Protein AF-A0A8B6FX32-F1 (afdb_monomer)

Secondary structure (DSSP, 8-state):
-------PPP-----HHHHHSS------SS------S---TTSS-SSSSSPPPSEEEEEEEETT-HHHHHHHHHTTT----TTEEEEEEEE--GGGHHHHHHHHHTT--

Organism: Mytilus galloprovincialis (NCBI:txid29158)

Sequence (109 aa):
MPRKTSSVPEFEEYTFEGLLSTFHNVTQINPHEYNYLHSPIKICKANGNSEDPELLILVKSDVTHFSYRMGIRSTWGNFSINSLKLIFLLGYSSTIEDLVRRKMTNTMT

Foldseek 3Di:
DDDDDDPDDDPDDDDPVVVVVPPPDPPPPDDPPDDDLDDPPPLADPDDDADGAPDEAEAEDEPVCPVVVVVCCVPVVVDPDRSYHYDYDYDYDPVCVVVVNVVVVVVPD

Structure (mmCIF, N/CA/C/O backbone):
data_AF-A0A8B6FX32-F1
#
_entry.id   AF-A0A8B6FX32-F1
#
loop_
_atom_site.group_PDB
_atom_site.id
_atom_site.type_symbol
_atom_site.label_atom_id
_atom_site.label_alt_id
_atom_site.label_comp_id
_atom_site.label_asym_id
_atom_site.label_entity_id
_atom_site.label_seq_id
_atom_site.pdbx_PDB_ins_code
_atom_site.Cartn_x
_atom_site.Cartn_y
_atom_site.Cartn_z
_atom_site.occupancy
_atom_site.B_iso_or_equiv
_atom_site.auth_seq_id
_atom_site.auth_comp_id
_atom_site.auth_asym_id
_atom_site.auth_atom_id
_atom_site.pdbx_PDB_model_num
ATOM 1 N N . MET A 1 1 ? 51.186 -24.634 38.847 1.00 40.56 1 MET A N 1
ATOM 2 C CA . MET A 1 1 ? 50.430 -23.953 37.772 1.00 40.56 1 MET A CA 1
ATOM 3 C C . MET A 1 1 ? 49.409 -23.028 38.418 1.00 40.56 1 MET A C 1
ATOM 5 O O . MET A 1 1 ? 48.592 -23.541 39.172 1.00 40.56 1 MET A O 1
ATOM 9 N N . PRO A 1 2 ? 49.458 -21.701 38.216 1.00 36.50 2 PRO A N 1
ATOM 10 C CA . PRO A 1 2 ? 48.452 -20.812 38.779 1.00 36.50 2 PRO A CA 1
ATOM 11 C C . PRO A 1 2 ? 47.195 -20.788 37.897 1.00 36.50 2 PRO A C 1
ATOM 13 O O . PRO A 1 2 ? 47.267 -20.718 36.670 1.00 36.50 2 PRO A O 1
ATOM 16 N N . ARG A 1 3 ? 46.03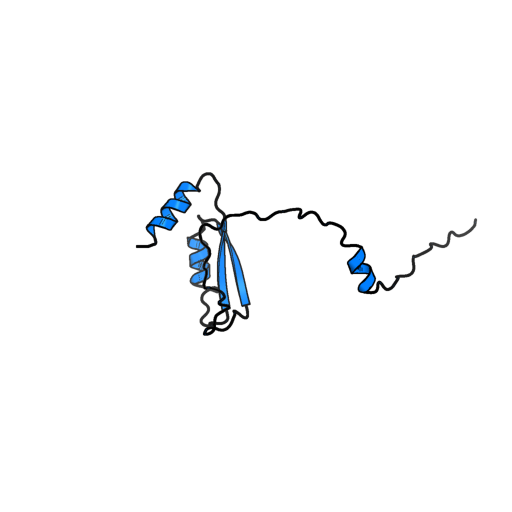7 -20.880 38.554 1.00 41.47 3 ARG A N 1
ATOM 17 C CA . ARG A 1 3 ? 44.692 -20.844 37.971 1.00 41.47 3 ARG A CA 1
ATOM 18 C C . ARG A 1 3 ? 44.388 -19.402 37.547 1.00 41.47 3 ARG A C 1
ATOM 20 O O . ARG A 1 3 ? 44.323 -18.531 38.407 1.00 41.47 3 ARG A O 1
ATOM 27 N N . LYS A 1 4 ? 44.216 -19.135 36.247 1.00 44.72 4 LYS A N 1
ATOM 28 C CA . LYS A 1 4 ? 43.706 -17.837 35.774 1.00 44.72 4 LYS A CA 1
ATOM 29 C C . LYS A 1 4 ? 42.256 -17.689 36.237 1.00 44.72 4 LYS A C 1
ATOM 31 O O . LYS A 1 4 ? 41.395 -18.450 35.801 1.00 44.72 4 LYS A O 1
ATOM 36 N N . THR A 1 5 ? 41.995 -16.738 37.124 1.00 50.34 5 THR A N 1
ATOM 37 C CA . THR A 1 5 ? 40.645 -16.259 37.415 1.00 50.34 5 THR A CA 1
ATOM 38 C C . THR A 1 5 ? 40.187 -15.395 36.242 1.00 50.34 5 THR A C 1
ATOM 40 O O . THR A 1 5 ? 40.865 -14.450 35.846 1.00 50.34 5 THR A O 1
ATOM 43 N N . SER A 1 6 ? 39.070 -15.778 35.626 1.00 48.12 6 SER A N 1
ATOM 44 C CA . SER A 1 6 ? 38.404 -14.993 34.589 1.00 48.12 6 SER A CA 1
ATOM 45 C C . SER A 1 6 ? 37.710 -13.813 35.266 1.00 48.12 6 SER A C 1
ATOM 47 O O . SER A 1 6 ? 36.824 -14.007 36.095 1.00 48.12 6 SER A O 1
ATOM 49 N N . SER A 1 7 ? 38.159 -12.599 34.957 1.00 49.38 7 SER A N 1
ATOM 50 C CA . SER A 1 7 ? 37.486 -11.357 35.322 1.00 49.38 7 SER A CA 1
ATOM 51 C C . SER A 1 7 ? 36.249 -11.201 34.438 1.00 49.38 7 SER A C 1
ATOM 53 O O . SER A 1 7 ? 36.339 -10.693 33.320 1.00 49.38 7 SER A O 1
ATOM 55 N N . VAL A 1 8 ? 35.108 -11.697 34.908 1.00 54.41 8 VAL A N 1
ATOM 56 C CA . VAL A 1 8 ? 33.810 -11.317 34.343 1.00 54.41 8 VAL A CA 1
ATOM 57 C C . VAL A 1 8 ? 33.592 -9.847 34.716 1.00 54.41 8 VAL A C 1
ATOM 59 O O . VAL A 1 8 ? 33.656 -9.548 35.909 1.00 54.41 8 VAL A O 1
ATOM 62 N N . PRO A 1 9 ? 33.396 -8.922 33.759 1.00 46.94 9 PRO A N 1
ATOM 63 C CA . PRO A 1 9 ? 33.034 -7.560 34.103 1.00 46.94 9 PRO A CA 1
ATOM 64 C C . PRO A 1 9 ? 31.638 -7.570 34.719 1.00 46.94 9 PRO A C 1
ATOM 66 O O . PRO A 1 9 ? 30.702 -8.168 34.185 1.00 46.94 9 PRO A O 1
ATOM 69 N N . GLU A 1 10 ? 31.553 -6.934 35.874 1.00 49.31 10 GLU A N 1
ATOM 70 C CA . GLU A 1 10 ? 30.341 -6.569 36.590 1.00 49.31 10 GLU A CA 1
ATOM 71 C C . GLU A 1 10 ? 29.393 -5.811 35.643 1.00 49.31 10 GLU A C 1
ATOM 73 O O . GLU A 1 10 ? 29.830 -4.948 34.882 1.00 49.31 10 GLU A O 1
ATOM 78 N N . PHE A 1 11 ? 28.109 -6.182 35.617 1.00 51.97 11 PHE A N 1
ATOM 79 C CA . PHE A 1 11 ? 27.110 -5.466 34.821 1.00 51.97 11 PHE A CA 1
ATOM 80 C C . PHE A 1 11 ? 26.902 -4.082 35.444 1.00 51.97 11 PHE A C 1
ATOM 82 O O . PHE A 1 11 ? 26.207 -3.957 36.449 1.00 51.97 11 PHE A O 1
ATOM 89 N N . GLU A 1 12 ? 27.517 -3.056 34.858 1.00 52.34 12 GLU A N 1
ATOM 90 C CA . GLU A 1 12 ? 27.259 -1.667 35.226 1.00 52.34 12 GLU A CA 1
ATOM 91 C C . GLU A 1 12 ? 25.838 -1.276 34.800 1.00 52.34 12 GLU A C 1
ATOM 93 O O . GLU A 1 12 ? 25.436 -1.404 33.641 1.00 52.34 12 GLU A O 1
ATOM 98 N N . GLU A 1 13 ? 25.055 -0.821 35.772 1.00 51.25 13 GLU A N 1
ATOM 99 C CA . GLU A 1 13 ? 23.720 -0.273 35.578 1.00 51.25 13 GLU A CA 1
ATOM 100 C C . GLU A 1 13 ? 23.836 1.092 34.878 1.00 51.25 13 GLU A C 1
ATOM 102 O O . GLU A 1 13 ? 24.206 2.098 35.484 1.00 51.25 13 GLU A O 1
ATOM 107 N N . TYR A 1 14 ? 23.564 1.132 33.570 1.00 50.88 14 TYR A N 1
ATOM 108 C CA . TYR A 1 14 ? 23.624 2.371 32.792 1.00 50.88 14 TYR A CA 1
ATOM 109 C C . TYR A 1 14 ? 22.394 3.247 33.066 1.00 50.88 14 TYR A C 1
ATOM 111 O O . TYR A 1 14 ? 21.265 2.901 32.714 1.00 50.88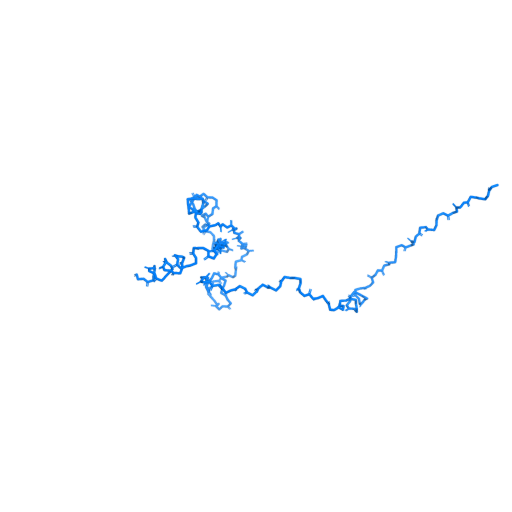 14 TYR A O 1
ATOM 119 N N . THR A 1 15 ? 22.619 4.415 33.669 1.00 54.66 15 THR A N 1
ATOM 120 C CA . THR A 1 15 ? 21.592 5.441 33.876 1.00 54.66 15 THR A CA 1
ATOM 121 C C . THR A 1 15 ? 21.230 6.131 32.555 1.00 54.66 15 THR A C 1
ATOM 123 O O . THR A 1 15 ? 22.078 6.372 31.695 1.00 54.66 15 THR A O 1
ATOM 126 N N . PHE A 1 16 ? 19.947 6.468 32.389 1.00 57.16 16 PHE A N 1
ATOM 127 C CA . PHE A 1 16 ? 19.373 7.029 31.154 1.00 57.16 16 PHE A CA 1
ATOM 128 C C . PHE A 1 16 ? 20.065 8.324 30.670 1.00 57.16 16 PHE A C 1
ATOM 130 O O . PHE A 1 16 ? 20.136 8.585 29.472 1.00 57.16 16 PHE A O 1
ATOM 137 N N . GLU A 1 17 ? 20.651 9.093 31.587 1.00 52.91 17 GLU A N 1
ATOM 138 C CA . GLU A 1 17 ? 21.431 10.306 31.299 1.00 52.91 17 GLU A CA 1
ATOM 139 C C . GLU A 1 17 ? 22.700 10.013 30.463 1.00 52.91 17 GLU A C 1
ATOM 141 O O . GLU A 1 17 ? 23.065 10.797 29.587 1.00 52.91 17 GLU A O 1
ATOM 146 N N . GLY A 1 18 ? 23.349 8.856 30.664 1.00 47.22 18 GLY A N 1
ATOM 147 C CA . GLY A 1 18 ? 24.561 8.457 29.930 1.00 47.22 18 GLY A CA 1
ATOM 148 C C . GLY A 1 18 ? 24.312 8.028 28.477 1.00 47.22 18 GLY A C 1
ATOM 149 O O . GLY A 1 18 ? 25.217 8.079 27.643 1.00 47.22 18 GLY A O 1
ATOM 150 N N . LEU A 1 19 ? 23.073 7.655 28.147 1.00 51.75 19 LEU A N 1
ATOM 151 C CA . LEU A 1 19 ? 22.668 7.297 26.785 1.00 51.75 19 LEU A CA 1
ATOM 152 C C . LEU A 1 19 ? 22.537 8.524 25.878 1.00 51.75 19 LEU A C 1
ATOM 154 O O . LEU A 1 19 ? 22.778 8.417 24.681 1.00 51.75 19 LEU A O 1
ATOM 158 N N . LEU A 1 20 ? 22.206 9.702 26.416 1.00 52.56 20 LEU A N 1
ATOM 159 C CA . LEU A 1 20 ? 21.984 10.900 25.599 1.00 52.56 20 LEU A CA 1
ATOM 160 C C . LEU A 1 20 ? 23.285 11.523 25.066 1.00 52.56 20 LEU A C 1
ATOM 162 O O . LEU A 1 20 ? 23.264 12.122 23.992 1.00 52.56 20 LEU A O 1
ATOM 166 N N . SER A 1 21 ? 24.422 11.351 25.753 1.00 50.97 21 SER A N 1
ATOM 167 C CA . SER A 1 21 ? 25.712 11.915 25.308 1.00 50.97 21 SER A CA 1
ATOM 168 C C . SER A 1 21 ? 26.440 11.059 24.262 1.00 50.97 21 SER A C 1
ATOM 170 O O . SER A 1 21 ? 27.352 11.546 23.593 1.00 50.97 21 SER A O 1
ATOM 172 N N . THR A 1 22 ? 26.024 9.802 24.073 1.00 53.38 22 THR A N 1
ATOM 173 C CA . THR A 1 22 ? 26.611 8.870 23.095 1.00 53.38 22 THR A CA 1
ATOM 174 C C . THR A 1 22 ? 25.857 8.805 21.767 1.00 53.38 22 THR A C 1
ATOM 176 O O . THR A 1 22 ? 26.377 8.229 20.812 1.00 53.38 22 THR A O 1
ATOM 179 N N . PHE A 1 23 ? 24.711 9.483 21.620 1.00 58.44 23 PHE A N 1
ATOM 180 C CA . PHE A 1 23 ? 24.081 9.718 20.312 1.00 58.44 23 PHE A CA 1
ATOM 181 C C . PHE A 1 23 ? 24.794 10.836 19.533 1.00 58.44 23 PHE A C 1
ATOM 183 O O . PHE A 1 23 ? 24.185 11.783 19.037 1.00 58.44 23 PHE A O 1
ATOM 190 N N . HIS A 1 24 ? 26.116 10.733 19.406 1.00 59.84 24 HIS A N 1
ATOM 191 C CA . HIS A 1 24 ? 26.878 11.570 18.494 1.00 59.84 24 HIS A CA 1
ATOM 192 C C . HIS A 1 24 ? 26.653 11.087 17.055 1.00 59.84 24 HIS A C 1
ATOM 194 O O . HIS A 1 24 ? 27.078 10.001 16.676 1.00 59.84 24 HIS A O 1
ATOM 200 N N . ASN A 1 25 ? 25.995 11.935 16.260 1.00 63.62 25 ASN A N 1
ATOM 201 C CA . ASN A 1 25 ? 25.981 11.939 14.794 1.00 63.62 25 ASN A CA 1
ATOM 202 C C . ASN A 1 25 ? 25.744 10.574 14.129 1.00 63.62 25 ASN A C 1
ATOM 204 O O . ASN A 1 25 ? 26.569 10.102 13.345 1.00 63.62 25 ASN A O 1
ATOM 208 N N . VAL A 1 26 ? 24.576 9.974 14.369 1.00 67.19 26 VAL A N 1
ATOM 209 C CA . VAL A 1 26 ? 24.069 8.938 13.462 1.00 67.19 26 VAL A CA 1
ATOM 210 C C . VAL A 1 26 ? 23.770 9.618 12.127 1.00 67.19 26 VAL A C 1
ATOM 212 O O . VAL A 1 26 ? 22.743 10.277 11.967 1.00 67.19 26 VAL A O 1
ATOM 215 N N . THR A 1 27 ? 24.683 9.500 11.162 1.00 70.56 27 THR A N 1
ATOM 216 C CA . THR A 1 27 ? 24.377 9.837 9.773 1.00 70.56 27 THR A CA 1
ATOM 217 C C . THR A 1 27 ? 23.233 8.937 9.333 1.00 70.56 27 THR A C 1
ATOM 219 O O . THR A 1 27 ? 23.302 7.713 9.448 1.00 70.56 27 THR A O 1
ATOM 222 N N . GLN A 1 28 ? 22.136 9.546 8.885 1.00 71.62 28 GLN A N 1
ATOM 223 C CA . GLN A 1 28 ? 20.985 8.808 8.389 1.00 71.62 28 GLN A CA 1
ATOM 224 C C . GLN A 1 28 ? 21.447 7.885 7.255 1.00 71.62 28 GLN A C 1
ATOM 226 O O . GLN A 1 28 ? 21.774 8.351 6.168 1.00 71.62 28 GLN A O 1
ATOM 231 N N . ILE A 1 29 ? 21.487 6.575 7.522 1.00 77.88 29 ILE A N 1
ATOM 232 C CA . ILE A 1 29 ? 22.016 5.579 6.575 1.00 77.88 29 ILE A CA 1
ATOM 233 C C . ILE A 1 29 ? 21.157 5.544 5.303 1.00 77.88 29 ILE A C 1
ATOM 235 O O . ILE A 1 29 ? 21.681 5.359 4.212 1.00 77.88 29 ILE A O 1
ATOM 239 N N . ASN A 1 30 ? 19.847 5.779 5.445 1.00 68.06 30 ASN A N 1
ATOM 240 C CA . ASN A 1 30 ? 18.880 5.768 4.350 1.00 68.06 30 ASN A CA 1
ATOM 241 C C . ASN A 1 30 ? 18.005 7.034 4.387 1.00 68.06 30 ASN A C 1
ATOM 243 O O . ASN A 1 30 ? 16.912 7.009 4.970 1.00 68.06 30 ASN A O 1
ATOM 247 N N . PRO A 1 31 ? 18.473 8.155 3.807 1.00 69.62 31 PRO A N 1
ATOM 248 C CA . PRO A 1 31 ? 17.629 9.313 3.544 1.00 69.62 31 PRO A CA 1
ATOM 249 C C . PRO A 1 31 ? 16.467 8.880 2.645 1.00 69.62 31 PRO A C 1
ATOM 251 O O . PRO A 1 31 ? 16.672 8.334 1.563 1.00 69.62 31 PRO A O 1
ATOM 254 N N . HIS A 1 32 ? 15.234 9.054 3.114 1.00 67.44 32 HIS A N 1
ATOM 255 C CA . HIS A 1 32 ? 14.032 8.604 2.407 1.00 67.44 32 HIS A CA 1
ATOM 256 C C . HIS A 1 32 ? 13.416 9.764 1.606 1.00 67.44 32 HIS A C 1
ATOM 258 O O . HIS A 1 32 ? 12.284 10.181 1.854 1.00 67.44 32 HIS A O 1
ATOM 264 N N . GLU A 1 33 ? 14.170 10.298 0.642 1.00 74.56 33 GLU A N 1
ATOM 265 C CA . GLU A 1 33 ? 13.756 11.420 -0.220 1.00 74.56 33 GLU A CA 1
ATOM 266 C C . GLU A 1 33 ? 12.887 10.961 -1.406 1.00 74.56 33 GLU A C 1
ATOM 268 O O . GLU A 1 33 ? 13.168 11.239 -2.571 1.00 74.56 33 GLU A O 1
ATOM 273 N N . TYR A 1 34 ? 11.813 10.219 -1.128 1.00 76.12 34 TYR A N 1
ATOM 274 C CA . TYR A 1 34 ? 10.875 9.796 -2.169 1.00 76.12 34 TYR A CA 1
ATOM 275 C C . TYR A 1 34 ? 9.719 10.785 -2.305 1.00 76.12 34 TYR A C 1
ATOM 277 O O . TYR A 1 34 ? 9.042 11.120 -1.332 1.00 76.12 34 TYR A O 1
ATOM 285 N N . ASN A 1 35 ? 9.446 11.194 -3.544 1.00 79.69 35 ASN A N 1
ATOM 286 C CA . ASN A 1 35 ? 8.274 11.994 -3.872 1.00 79.69 35 ASN A CA 1
ATOM 287 C C . ASN A 1 35 ? 7.048 11.091 -4.014 1.00 79.69 35 ASN A C 1
ATOM 289 O O . ASN A 1 35 ? 6.985 10.227 -4.891 1.00 79.69 35 ASN A O 1
ATOM 293 N N . TYR A 1 36 ? 6.045 11.311 -3.170 1.00 81.06 36 TYR A N 1
ATOM 294 C CA . TYR A 1 36 ? 4.794 10.570 -3.248 1.00 81.06 36 TYR A CA 1
ATOM 295 C C . TYR A 1 36 ? 3.955 11.063 -4.429 1.00 81.06 36 TYR A C 1
ATOM 297 O O . TYR A 1 36 ? 3.480 12.195 -4.433 1.00 81.06 36 TYR A O 1
ATOM 305 N N . LEU A 1 37 ? 3.721 10.189 -5.412 1.00 80.62 37 LEU A N 1
ATOM 306 C CA . LEU A 1 37 ? 2.793 10.476 -6.515 1.00 80.62 37 LEU A CA 1
ATOM 307 C C . LEU A 1 37 ? 1.336 10.529 -6.049 1.00 80.62 37 LEU A C 1
ATOM 309 O O . LEU A 1 37 ? 0.527 11.278 -6.586 1.00 80.62 37 LEU A O 1
ATOM 313 N N . HIS A 1 38 ? 0.998 9.703 -5.062 1.00 78.00 38 HIS A N 1
ATOM 314 C CA . HIS A 1 38 ? -0.329 9.635 -4.479 1.00 78.00 38 HIS A CA 1
ATOM 315 C C . HIS A 1 38 ? -0.189 9.447 -2.974 1.00 78.00 38 HIS A C 1
ATOM 317 O O . HIS A 1 38 ? 0.275 8.408 -2.509 1.00 78.00 38 HIS A O 1
ATOM 323 N N . SER A 1 39 ? -0.582 10.472 -2.226 1.00 76.38 39 SER A N 1
ATOM 324 C CA . SER A 1 39 ? -0.692 10.413 -0.776 1.00 76.38 39 SER A CA 1
ATOM 325 C C . SER A 1 39 ? -2.145 10.678 -0.410 1.00 76.38 39 SER A C 1
ATOM 327 O O . SER A 1 39 ? -2.704 11.700 -0.821 1.00 76.38 39 SER A O 1
ATOM 329 N N . PRO A 1 40 ? -2.808 9.774 0.317 1.00 68.62 40 PRO A N 1
ATOM 330 C CA . PRO A 1 40 ? -4.175 10.004 0.723 1.00 68.62 40 PRO A CA 1
ATOM 331 C C . PRO A 1 40 ? -4.169 10.949 1.937 1.00 68.62 40 PRO A C 1
ATOM 333 O O . PRO A 1 40 ? -4.117 10.526 3.088 1.00 68.62 40 PRO A O 1
ATOM 336 N N . ILE A 1 41 ? -4.255 12.254 1.654 1.00 62.44 41 ILE A N 1
ATOM 337 C CA . ILE A 1 41 ? -4.126 13.393 2.596 1.00 62.44 41 ILE A CA 1
ATOM 338 C C . ILE A 1 41 ? -5.131 13.344 3.777 1.00 62.44 41 ILE A C 1
ATOM 340 O O . ILE A 1 41 ? -5.058 14.148 4.699 1.00 62.44 41 ILE A O 1
ATOM 344 N N . LYS A 1 42 ? -6.095 12.414 3.778 1.00 68.50 42 LYS A N 1
ATOM 345 C CA . LYS A 1 42 ? -7.233 12.394 4.712 1.00 68.50 42 LYS A CA 1
ATOM 346 C C . LYS A 1 42 ? -7.448 11.063 5.446 1.00 68.50 42 LYS A C 1
ATOM 348 O O . LYS A 1 42 ? -8.522 10.889 6.013 1.00 68.50 42 LYS A O 1
ATOM 353 N N . ILE A 1 43 ? -6.499 10.119 5.416 1.00 69.94 43 ILE A N 1
ATOM 354 C CA . ILE A 1 43 ? -6.685 8.829 6.123 1.00 69.94 43 ILE A CA 1
ATOM 355 C C . ILE A 1 43 ? -6.567 8.994 7.636 1.00 69.94 43 ILE A C 1
ATOM 357 O O . ILE A 1 43 ? -7.374 8.425 8.367 1.00 69.94 43 ILE A O 1
ATOM 361 N N . CYS A 1 44 ? -5.621 9.821 8.074 1.00 69.69 44 CYS A N 1
ATOM 362 C CA . CYS A 1 44 ? -5.491 10.271 9.453 1.00 69.69 44 CYS A CA 1
ATOM 363 C C . CYS A 1 44 ? -5.756 11.780 9.443 1.00 69.69 44 CYS A C 1
ATOM 365 O O . CYS A 1 44 ? -5.078 12.513 8.717 1.00 69.69 44 CYS A O 1
ATOM 367 N N . LYS A 1 45 ? -6.780 12.257 10.154 1.00 65.81 45 LYS A N 1
ATOM 368 C CA . LYS A 1 45 ? -7.086 13.690 10.233 1.00 65.81 45 LYS A CA 1
ATOM 369 C C . LYS A 1 45 ? -6.720 14.209 11.616 1.00 65.81 45 LYS A C 1
ATOM 371 O O . LYS A 1 45 ? -7.427 13.930 12.568 1.00 65.81 45 LYS A O 1
ATOM 376 N N . ALA A 1 46 ? -5.774 15.144 11.652 1.00 51.47 46 ALA A N 1
ATOM 377 C CA . ALA A 1 46 ? -5.545 16.017 12.804 1.00 51.47 46 ALA A CA 1
ATOM 378 C C . ALA A 1 46 ? -6.707 17.010 13.072 1.00 51.47 46 ALA A C 1
ATOM 380 O O . ALA A 1 46 ? -6.758 17.627 14.128 1.00 51.47 46 ALA A O 1
ATOM 381 N N . ASN A 1 47 ? -7.657 17.170 12.133 1.00 48.94 47 ASN A N 1
ATOM 382 C CA . ASN A 1 47 ? -8.727 18.176 12.204 1.00 48.94 47 ASN A CA 1
ATOM 383 C C . ASN A 1 47 ? -10.133 17.536 12.264 1.00 48.94 47 ASN A C 1
ATOM 385 O O . ASN A 1 47 ? -10.897 17.557 11.293 1.00 48.94 47 ASN A O 1
ATOM 389 N N . GLY A 1 48 ? -10.460 16.962 13.424 1.00 48.97 48 GLY A N 1
ATOM 390 C CA . GLY A 1 48 ? -11.617 17.412 14.211 1.00 48.97 48 GLY A CA 1
ATOM 391 C C . GLY A 1 48 ? -12.894 16.568 14.253 1.00 48.97 48 GLY A C 1
ATOM 392 O O . GLY A 1 48 ? -13.586 16.658 15.254 1.00 48.97 48 GLY A O 1
ATOM 393 N N . ASN A 1 49 ? -13.226 15.753 13.243 1.00 56.22 49 ASN A N 1
ATOM 394 C CA . ASN A 1 49 ? -14.548 15.080 13.198 1.00 56.22 49 ASN A CA 1
ATOM 395 C C . ASN A 1 49 ? -14.506 13.569 12.890 1.00 56.22 49 ASN A C 1
ATOM 397 O O . ASN A 1 49 ? -15.536 12.964 12.601 1.00 56.22 49 ASN A O 1
ATOM 401 N N . SER A 1 50 ? -13.328 12.950 12.920 1.00 59.00 50 SER A N 1
ATOM 402 C CA . SER A 1 50 ? -13.162 11.494 12.845 1.00 59.00 50 SER A CA 1
ATOM 403 C C . SER A 1 50 ? -11.981 11.112 13.724 1.00 59.00 50 SER A C 1
ATOM 405 O O . SER A 1 50 ? -10.914 11.694 13.536 1.00 59.00 50 SER A O 1
ATOM 407 N N . GLU A 1 51 ? -12.181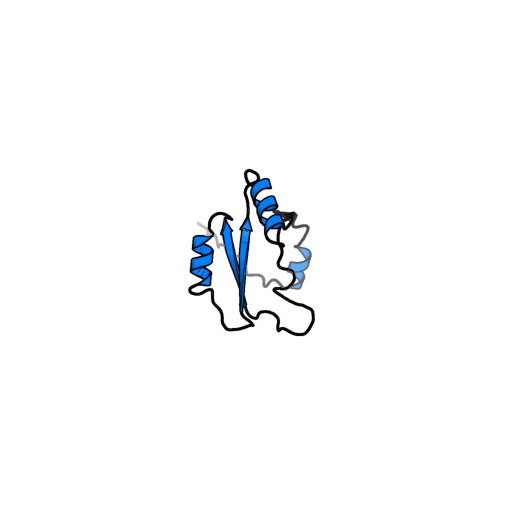 10.186 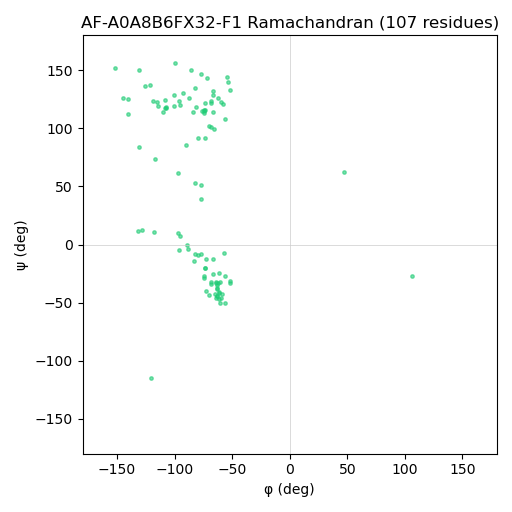14.660 1.00 67.31 51 GLU A N 1
ATOM 408 C CA . GLU A 1 51 ? -11.131 9.696 15.559 1.00 67.31 51 GLU A CA 1
ATOM 409 C C . GLU A 1 51 ? -9.919 9.199 14.759 1.00 67.31 51 GLU A C 1
ATOM 411 O O . GLU A 1 51 ? -10.074 8.594 13.688 1.00 67.31 51 GLU A O 1
ATOM 416 N N . ASP A 1 52 ? -8.716 9.497 15.259 1.00 73.19 52 ASP A N 1
ATOM 417 C CA . ASP A 1 52 ? -7.483 8.925 14.727 1.00 73.19 52 ASP A CA 1
ATOM 418 C C . ASP A 1 52 ? -7.591 7.397 14.719 1.00 73.19 52 ASP A C 1
ATOM 420 O O . ASP A 1 52 ? -8.215 6.812 15.612 1.00 73.19 52 ASP A O 1
ATOM 424 N N . PRO A 1 53 ? -7.024 6.721 13.707 1.00 79.00 53 PRO A N 1
ATOM 425 C CA . PRO A 1 53 ? -7.099 5.277 13.673 1.00 79.00 53 PRO A CA 1
ATOM 426 C C . PRO A 1 53 ? -6.381 4.680 14.882 1.00 79.00 53 PRO A C 1
ATOM 428 O O . PRO A 1 53 ? -5.193 4.924 15.083 1.00 79.00 53 PRO A O 1
ATOM 431 N N . GLU A 1 54 ? -7.085 3.838 15.635 1.00 85.12 54 GLU A N 1
ATOM 432 C CA . GLU A 1 54 ? -6.494 3.015 16.693 1.00 85.12 54 GLU A CA 1
ATOM 433 C C . GLU A 1 54 ? -5.492 2.016 16.098 1.00 85.12 54 GLU A C 1
ATOM 435 O O . GLU A 1 54 ? -4.466 1.704 16.701 1.00 85.12 54 GLU A O 1
ATOM 440 N N . LEU A 1 55 ? -5.756 1.552 14.872 1.00 85.56 55 LEU A N 1
ATOM 441 C CA . LEU A 1 55 ? -4.853 0.673 14.144 1.00 85.56 55 LEU A CA 1
ATOM 442 C C . LEU A 1 55 ? -4.796 1.039 12.658 1.00 85.56 55 LEU A C 1
ATOM 444 O O . LEU A 1 55 ? -5.795 1.060 11.931 1.00 85.56 55 LEU A O 1
ATOM 448 N N . LEU A 1 56 ? -3.565 1.270 12.206 1.00 88.56 56 LEU A N 1
ATOM 449 C CA . LEU A 1 56 ? -3.211 1.496 10.814 1.00 88.56 56 LEU A CA 1
ATOM 450 C C . LEU A 1 56 ? -2.467 0.276 10.262 1.00 88.56 56 LEU A C 1
ATOM 452 O O . LEU A 1 56 ? -1.365 -0.047 10.701 1.00 88.56 56 LEU A O 1
ATOM 456 N N . ILE A 1 57 ? -3.049 -0.379 9.261 1.00 91.81 57 ILE A N 1
ATOM 457 C CA . ILE A 1 57 ? -2.458 -1.531 8.581 1.00 91.81 57 ILE A CA 1
ATOM 458 C C . ILE A 1 57 ? -1.848 -1.062 7.262 1.00 91.81 57 ILE A C 1
ATOM 460 O O . ILE A 1 57 ? -2.547 -0.568 6.374 1.00 91.81 57 ILE A O 1
ATOM 464 N N . LEU A 1 58 ? -0.537 -1.250 7.120 1.0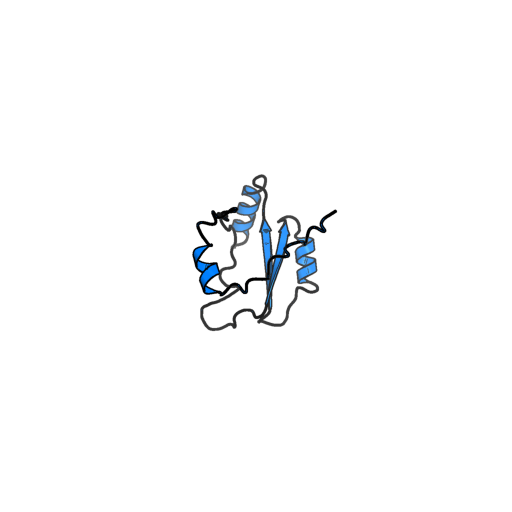0 93.19 58 LEU A N 1
ATOM 465 C CA . LEU A 1 58 ? 0.214 -0.916 5.912 1.00 93.19 58 LEU A CA 1
ATOM 466 C C . LEU A 1 58 ? 0.605 -2.194 5.168 1.00 93.19 58 LEU A C 1
ATOM 468 O O . LEU A 1 58 ? 1.366 -3.015 5.675 1.00 93.19 58 LEU A O 1
ATOM 472 N N . VAL A 1 59 ? 0.121 -2.350 3.938 1.00 95.44 59 VAL A N 1
ATOM 473 C CA . VAL A 1 59 ? 0.427 -3.509 3.091 1.00 95.44 59 VAL A CA 1
ATOM 474 C C . VAL A 1 59 ? 1.322 -3.079 1.938 1.00 95.44 59 VAL A C 1
ATOM 476 O O . VAL A 1 59 ? 0.893 -2.343 1.049 1.00 95.44 59 VAL A O 1
ATOM 479 N N . LYS A 1 60 ? 2.564 -3.570 1.912 1.00 95.12 60 LYS A N 1
ATOM 480 C CA . LYS A 1 60 ? 3.455 -3.397 0.755 1.00 95.12 60 LYS A CA 1
ATOM 481 C C . LYS A 1 60 ? 2.909 -4.167 -0.447 1.00 95.12 60 LYS A C 1
ATOM 483 O O . LYS A 1 60 ? 2.557 -5.338 -0.328 1.00 95.12 60 LYS A O 1
ATOM 488 N N . SER A 1 61 ? 2.842 -3.523 -1.606 1.00 93.94 61 SER A N 1
ATOM 489 C CA . SER A 1 61 ? 2.319 -4.126 -2.832 1.00 93.94 61 SER A CA 1
ATOM 490 C C . SER A 1 61 ? 2.974 -3.495 -4.066 1.00 93.94 61 SER A C 1
ATOM 492 O O . SER A 1 61 ? 3.380 -2.338 -4.036 1.00 93.94 61 SER A O 1
ATOM 494 N N . ASP A 1 62 ? 3.081 -4.250 -5.158 1.00 89.75 62 ASP A N 1
ATOM 495 C CA . ASP A 1 62 ? 3.518 -3.724 -6.454 1.00 89.75 62 ASP A CA 1
ATOM 496 C C . ASP A 1 62 ? 2.316 -3.151 -7.215 1.00 89.75 62 ASP A C 1
ATOM 498 O O . ASP A 1 62 ? 1.196 -3.648 -7.071 1.00 89.75 62 ASP A O 1
ATOM 502 N N . VAL A 1 63 ? 2.506 -2.138 -8.060 1.00 88.00 63 VAL A N 1
ATOM 503 C CA . VAL A 1 63 ? 1.418 -1.568 -8.875 1.00 88.00 63 VAL A CA 1
ATOM 504 C C . VAL A 1 63 ? 0.646 -2.624 -9.683 1.00 8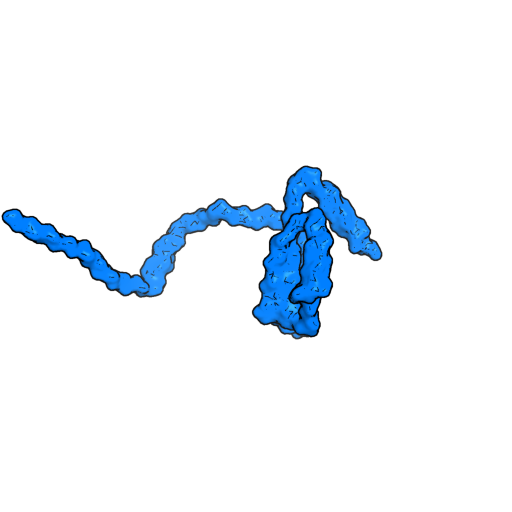8.00 63 VAL A C 1
ATOM 506 O O . VAL A 1 63 ? -0.580 -2.517 -9.791 1.00 88.00 63 VAL A O 1
ATOM 509 N N . THR A 1 64 ? 1.316 -3.686 -10.140 1.00 87.88 64 THR A N 1
ATOM 510 C CA . THR A 1 64 ? 0.744 -4.809 -10.904 1.00 87.88 64 THR A CA 1
ATOM 511 C C . THR A 1 64 ? -0.108 -5.773 -10.068 1.00 87.88 64 THR A C 1
ATOM 513 O O . THR A 1 64 ? -0.982 -6.445 -10.612 1.00 87.88 64 THR A O 1
ATOM 516 N N . HIS A 1 65 ? 0.047 -5.800 -8.739 1.00 93.69 65 HIS A N 1
ATOM 517 C CA . HIS A 1 65 ? -0.665 -6.707 -7.821 1.00 93.69 65 HIS A CA 1
ATOM 518 C C . HIS A 1 65 ? -2.126 -6.300 -7.540 1.00 93.69 65 HIS A C 1
ATOM 520 O O . HIS A 1 65 ? -2.614 -6.397 -6.411 1.00 93.69 65 HIS A O 1
ATOM 526 N N . PHE A 1 66 ? -2.850 -5.824 -8.553 1.00 91.56 66 PHE A N 1
ATOM 527 C CA . PHE A 1 66 ? -4.219 -5.332 -8.394 1.00 91.56 66 PHE A CA 1
ATOM 528 C C . PHE A 1 66 ? -5.175 -6.407 -7.855 1.00 91.56 66 PHE A C 1
ATOM 530 O O . PHE A 1 66 ? -5.911 -6.141 -6.904 1.00 91.56 66 PHE A O 1
ATOM 537 N N . SER A 1 67 ? -5.124 -7.624 -8.404 1.00 96.25 67 SER A N 1
ATOM 538 C CA . SER A 1 67 ? -5.972 -8.748 -7.979 1.00 96.25 67 SER A CA 1
ATOM 539 C C . SER A 1 67 ? -5.736 -9.138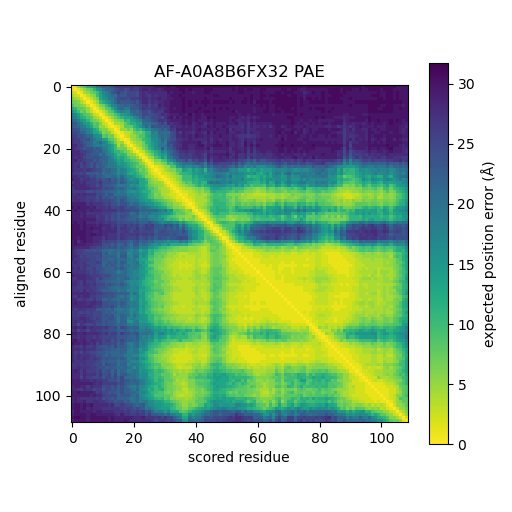 -6.517 1.00 96.25 67 SER A C 1
ATOM 541 O O . SER A 1 67 ? -6.697 -9.336 -5.781 1.00 96.25 67 SER A O 1
ATOM 543 N N . TYR A 1 68 ? -4.482 -9.157 -6.056 1.00 96.94 68 TYR A N 1
ATOM 544 C CA . TYR A 1 68 ? -4.154 -9.431 -4.653 1.00 96.94 68 TYR A CA 1
ATOM 545 C C . TYR A 1 68 ? -4.716 -8.364 -3.712 1.00 96.94 68 TYR A C 1
ATOM 547 O O . TYR A 1 68 ? -5.318 -8.691 -2.691 1.00 96.94 68 TYR A O 1
ATOM 555 N N . ARG A 1 69 ? -4.584 -7.079 -4.070 1.00 96.19 69 ARG A N 1
ATOM 556 C CA . ARG A 1 69 ? -5.180 -5.991 -3.279 1.00 96.19 69 ARG A CA 1
ATOM 557 C C . ARG A 1 69 ? -6.702 -6.082 -3.248 1.00 96.19 69 ARG A C 1
ATOM 559 O O . ARG A 1 69 ? -7.297 -5.803 -2.212 1.00 96.19 69 ARG A O 1
ATOM 566 N N . MET A 1 70 ? -7.331 -6.475 -4.356 1.00 96.75 70 MET A N 1
ATOM 567 C CA . MET A 1 70 ? -8.773 -6.730 -4.398 1.00 96.75 70 MET A CA 1
ATOM 568 C C . MET A 1 70 ? -9.172 -7.888 -3.489 1.00 96.75 70 MET A C 1
ATO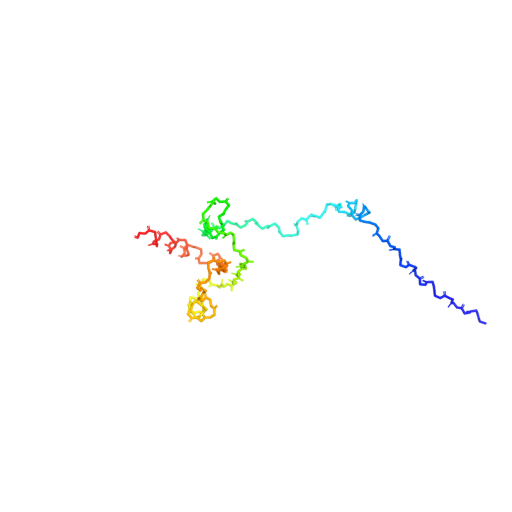M 570 O O . MET A 1 70 ? -10.107 -7.726 -2.716 1.00 96.75 70 MET A O 1
ATOM 574 N N . GLY A 1 71 ? -8.428 -8.996 -3.511 1.00 97.81 71 GLY A N 1
ATOM 575 C CA . GLY A 1 71 ? -8.658 -10.128 -2.614 1.00 97.81 71 GLY A CA 1
ATOM 576 C C . GLY A 1 71 ? -8.562 -9.736 -1.140 1.00 97.81 71 GLY A C 1
ATOM 577 O O . GLY A 1 71 ? -9.420 -10.110 -0.348 1.00 97.81 71 GLY A O 1
ATOM 578 N N . ILE A 1 72 ? -7.575 -8.916 -0.765 1.00 97.19 72 ILE A N 1
ATOM 579 C CA . ILE A 1 72 ? -7.471 -8.371 0.598 1.00 97.19 72 ILE A CA 1
ATOM 580 C C . ILE A 1 72 ? -8.706 -7.528 0.931 1.00 97.19 72 ILE A C 1
ATOM 582 O O . ILE A 1 72 ? -9.349 -7.767 1.950 1.00 97.19 72 ILE A O 1
ATOM 586 N N . ARG A 1 73 ? -9.085 -6.586 0.056 1.00 94.88 73 ARG A N 1
ATOM 587 C CA . ARG A 1 73 ? -10.273 -5.741 0.260 1.00 94.88 73 ARG A CA 1
ATOM 588 C C . ARG A 1 73 ? -11.571 -6.535 0.347 1.00 94.88 73 ARG A C 1
ATOM 590 O O . ARG A 1 73 ? -12.467 -6.095 1.046 1.00 94.88 73 ARG A O 1
ATOM 597 N N . SER A 1 74 ? -11.695 -7.660 -0.352 1.00 96.06 74 SER A N 1
ATOM 598 C CA . SER A 1 74 ? -12.900 -8.496 -0.324 1.00 96.06 74 SER A CA 1
ATOM 599 C C . SER A 1 74 ? -12.888 -9.551 0.782 1.00 96.06 74 SER A C 1
ATOM 601 O O . SER A 1 74 ? -13.857 -10.291 0.914 1.00 96.06 74 SER A O 1
ATOM 603 N N . THR A 1 75 ? -11.792 -9.672 1.534 1.00 95.44 75 THR A N 1
ATOM 604 C CA . THR A 1 75 ? -11.653 -10.635 2.631 1.00 95.44 75 THR A CA 1
ATOM 605 C C . THR A 1 75 ? -11.379 -9.897 3.941 1.00 95.44 75 THR A C 1
ATOM 607 O O . THR A 1 75 ? -12.227 -9.145 4.411 1.00 95.44 75 THR A O 1
ATOM 610 N N . TRP A 1 76 ? -10.204 -10.078 4.538 1.00 93.44 76 TRP A N 1
ATOM 611 C CA . TRP A 1 76 ? -9.868 -9.560 5.864 1.00 93.44 76 TRP A CA 1
ATOM 612 C C . TRP A 1 76 ? -9.652 -8.041 5.904 1.00 93.44 76 TRP A C 1
ATOM 614 O O . TRP A 1 76 ? -9.577 -7.474 6.985 1.00 93.44 76 TRP A O 1
ATOM 624 N N . GLY A 1 77 ? -9.536 -7.377 4.751 1.00 92.50 77 GLY A N 1
ATOM 625 C CA . GLY A 1 77 ? -9.322 -5.934 4.646 1.00 92.50 77 GLY A CA 1
ATOM 626 C C . GLY A 1 77 ? -10.599 -5.091 4.600 1.00 92.50 77 GLY A C 1
ATOM 627 O O . GLY A 1 77 ? -10.494 -3.871 4.477 1.00 92.50 77 GLY A O 1
ATOM 628 N N . ASN A 1 78 ? -11.786 -5.708 4.653 1.00 89.94 78 ASN A N 1
ATOM 629 C CA . ASN A 1 78 ? -13.063 -4.994 4.704 1.00 89.94 78 ASN A CA 1
ATOM 630 C C . ASN A 1 78 ? -13.481 -4.728 6.154 1.00 89.94 78 ASN A C 1
ATOM 632 O O . ASN A 1 78 ? -14.223 -5.507 6.753 1.00 89.94 78 ASN A O 1
ATOM 636 N N . PHE A 1 79 ? -12.987 -3.637 6.729 1.00 85.06 79 PHE A N 1
ATOM 637 C CA . PHE A 1 79 ? -13.327 -3.266 8.098 1.00 85.06 79 PHE A CA 1
ATOM 638 C C . PHE A 1 79 ? -14.602 -2.419 8.126 1.00 85.06 79 PHE A C 1
ATOM 640 O O . PHE A 1 79 ? -14.676 -1.374 7.485 1.00 85.06 79 PHE A O 1
ATOM 647 N N . SER A 1 80 ? -15.590 -2.837 8.917 1.00 74.69 80 SER A N 1
ATOM 648 C CA . SER A 1 80 ? -16.779 -2.032 9.233 1.00 74.69 80 SER A CA 1
ATOM 649 C C . SER A 1 80 ? -16.517 -0.981 10.321 1.00 74.69 80 SER A C 1
ATOM 651 O O . SER A 1 80 ? -17.378 -0.148 10.596 1.00 74.69 80 SER A O 1
ATOM 653 N N . ILE A 1 81 ? -15.346 -1.036 10.964 1.00 77.44 81 ILE A N 1
ATOM 654 C CA . ILE A 1 81 ? -14.970 -0.204 12.107 1.00 77.44 81 ILE A CA 1
ATOM 655 C C . ILE A 1 81 ? -14.171 1.002 11.615 1.00 77.44 81 ILE A C 1
ATOM 657 O O . ILE A 1 81 ? -1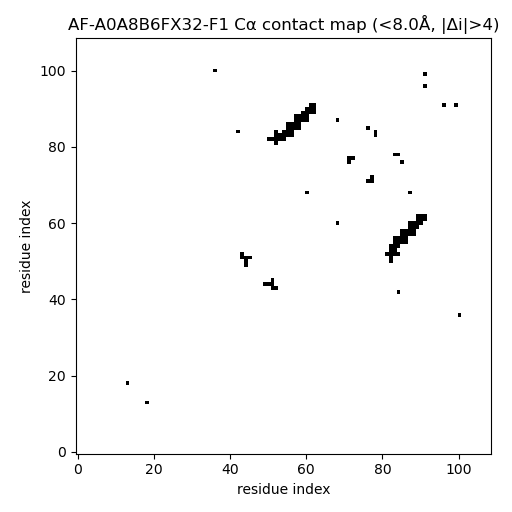3.125 0.858 10.984 1.00 77.44 81 ILE A O 1
ATOM 661 N N . ASN A 1 82 ? -14.640 2.203 11.951 1.00 73.88 82 ASN A N 1
ATOM 662 C CA . ASN A 1 82 ? -14.040 3.450 11.479 1.00 73.88 82 ASN A CA 1
ATOM 663 C C . ASN A 1 82 ? -12.627 3.713 12.029 1.00 73.88 82 ASN A C 1
ATOM 665 O O . ASN A 1 82 ? -11.860 4.399 11.348 1.00 73.88 82 ASN A O 1
ATOM 669 N N . SER A 1 83 ? -12.277 3.157 13.195 1.00 80.12 83 SER A N 1
ATOM 670 C CA . SER A 1 83 ? -10.954 3.279 13.829 1.00 80.12 83 SER A CA 1
ATOM 671 C C . SER A 1 83 ? -9.874 2.393 13.190 1.00 80.12 83 SER A C 1
ATOM 673 O O . SER A 1 83 ? -8.695 2.551 13.498 1.00 80.12 83 SER A O 1
ATOM 675 N N . LEU A 1 84 ? -10.241 1.498 12.262 1.00 85.94 84 LEU A N 1
ATOM 676 C CA . LEU A 1 84 ? -9.299 0.680 11.499 1.00 85.94 84 LEU A CA 1
ATOM 677 C C . LEU A 1 84 ? -9.094 1.259 10.102 1.00 85.94 84 LEU A C 1
ATOM 679 O O . LEU A 1 84 ? -10.051 1.507 9.364 1.00 85.94 84 LEU A O 1
ATOM 683 N N . LYS A 1 85 ? -7.833 1.445 9.707 1.00 86.19 85 LYS A N 1
ATOM 684 C CA . LYS A 1 85 ? -7.478 1.927 8.364 1.00 86.19 85 LYS A CA 1
ATOM 685 C C . LYS A 1 85 ? -6.504 0.974 7.689 1.00 86.19 85 LYS A C 1
ATOM 687 O O . LYS A 1 85 ? -5.524 0.543 8.286 1.00 86.19 85 LYS A O 1
ATOM 692 N N . LEU A 1 86 ? -6.757 0.693 6.413 1.00 90.25 86 LEU A N 1
ATOM 693 C CA . LEU A 1 86 ? -5.901 -0.123 5.555 1.00 90.25 86 LEU A CA 1
ATOM 694 C C . LEU A 1 86 ? -5.337 0.735 4.422 1.00 90.25 86 LEU A C 1
ATOM 696 O O . LEU A 1 86 ? -6.097 1.291 3.627 1.00 90.25 86 LEU A O 1
ATOM 700 N N . ILE A 1 87 ? -4.011 0.800 4.312 1.00 90.88 87 ILE A N 1
ATOM 701 C CA . ILE A 1 87 ? -3.308 1.496 3.229 1.00 90.88 87 ILE A CA 1
ATOM 702 C C . ILE A 1 87 ? -2.408 0.508 2.493 1.00 90.88 87 ILE A C 1
ATOM 704 O O . ILE A 1 87 ? -1.687 -0.282 3.101 1.00 90.88 87 ILE A O 1
ATOM 708 N N . PHE A 1 88 ? -2.406 0.593 1.164 1.00 92.75 88 PHE A N 1
ATOM 709 C CA . PHE A 1 88 ? -1.432 -0.106 0.333 1.00 92.75 88 PHE A CA 1
ATOM 710 C C . PHE A 1 88 ? -0.268 0.824 -0.001 1.00 92.75 88 PHE A C 1
ATOM 712 O O . PHE A 1 88 ? -0.465 1.857 -0.639 1.00 92.75 88 PHE A O 1
ATOM 719 N N . LEU A 1 89 ? 0.938 0.437 0.405 1.00 91.88 89 LEU A N 1
ATOM 720 C CA . LEU A 1 89 ? 2.171 1.115 0.022 1.00 91.88 89 LEU A CA 1
ATOM 721 C C . LEU A 1 89 ? 2.608 0.575 -1.336 1.00 91.88 89 LEU A C 1
ATOM 723 O O . LEU A 1 89 ? 2.929 -0.610 -1.457 1.00 91.88 89 LEU A O 1
ATOM 727 N N . LEU A 1 90 ? 2.580 1.440 -2.347 1.00 90.88 90 LEU A N 1
ATOM 728 C CA . LEU A 1 90 ? 2.928 1.094 -3.719 1.00 90.88 90 LEU A CA 1
ATOM 729 C C . LEU A 1 90 ? 4.262 1.725 -4.098 1.00 90.88 90 LEU A C 1
ATOM 731 O O . LEU A 1 90 ? 4.420 2.941 -4.027 1.00 90.88 90 LEU A O 1
ATOM 735 N N . GLY A 1 91 ? 5.190 0.881 -4.534 1.00 86.06 91 GLY A N 1
ATOM 736 C CA . GLY A 1 91 ? 6.374 1.297 -5.276 1.00 86.06 91 GLY A CA 1
ATOM 737 C C . GLY A 1 91 ? 6.165 1.063 -6.768 1.00 86.06 91 GLY A C 1
ATOM 738 O O . GLY A 1 91 ? 5.363 0.216 -7.167 1.00 86.06 91 GLY A O 1
ATOM 739 N N . TYR A 1 92 ? 6.892 1.806 -7.593 1.00 83.31 92 TYR A N 1
ATOM 740 C CA . TYR A 1 92 ? 6.974 1.561 -9.027 1.00 83.31 92 TYR A CA 1
ATOM 741 C C . TYR A 1 92 ? 8.438 1.560 -9.463 1.00 83.31 92 TYR A C 1
ATOM 743 O O . TYR A 1 92 ? 9.279 2.226 -8.861 1.00 83.31 92 TYR A O 1
ATOM 751 N N . SER A 1 93 ? 8.743 0.796 -10.510 1.00 82.12 93 SER A N 1
ATOM 752 C CA . SER A 1 93 ? 10.043 0.866 -11.178 1.00 82.12 93 SER A CA 1
ATOM 753 C C . SER A 1 93 ? 10.098 2.104 -12.074 1.00 82.12 93 SER A C 1
ATOM 755 O O . SER A 1 93 ? 9.097 2.453 -12.701 1.00 82.12 93 SER A O 1
ATOM 757 N N . SER A 1 94 ? 11.277 2.714 -12.211 1.00 80.06 94 SER A N 1
ATOM 758 C CA . SER A 1 94 ? 11.520 3.821 -13.150 1.00 80.06 94 SER A CA 1
ATOM 759 C C . SER A 1 94 ? 11.079 3.497 -14.583 1.00 80.06 94 SER A C 1
ATOM 761 O O . SER A 1 94 ? 10.594 4.366 -15.297 1.00 80.06 94 SER A O 1
ATOM 763 N N . THR A 1 95 ? 11.149 2.225 -14.983 1.00 82.94 95 THR A N 1
ATOM 764 C CA . THR A 1 95 ? 10.722 1.748 -16.311 1.00 82.94 95 THR A CA 1
ATOM 765 C C . THR A 1 95 ? 9.239 1.974 -16.618 1.00 82.94 95 THR A C 1
ATOM 767 O O . THR A 1 95 ? 8.859 2.045 -17.784 1.00 82.94 95 THR A O 1
ATOM 770 N N . ILE A 1 96 ? 8.392 2.088 -15.592 1.00 81.12 96 ILE A N 1
ATOM 771 C CA . ILE A 1 96 ? 6.938 2.232 -15.734 1.00 81.12 96 ILE A CA 1
ATOM 772 C C . ILE A 1 96 ? 6.414 3.551 -15.158 1.00 81.12 96 ILE A C 1
ATOM 774 O O . ILE A 1 96 ? 5.200 3.726 -15.047 1.00 81.12 96 ILE A O 1
ATOM 778 N N . GLU A 1 97 ? 7.298 4.487 -14.808 1.00 82.94 97 GLU A N 1
ATOM 779 C CA . GLU A 1 97 ? 6.927 5.752 -14.167 1.00 82.94 97 GLU A CA 1
ATOM 780 C C . GLU A 1 97 ? 5.899 6.544 -14.986 1.00 82.94 97 GLU A C 1
ATOM 782 O O . GLU A 1 97 ? 4.839 6.903 -14.469 1.00 82.94 97 GLU A O 1
ATOM 787 N N . ASP A 1 98 ? 6.149 6.739 -16.283 1.00 82.56 98 ASP A N 1
ATOM 788 C CA . ASP A 1 98 ? 5.244 7.484 -17.166 1.00 82.56 98 ASP A CA 1
ATOM 789 C C . ASP A 1 98 ? 3.871 6.826 -17.286 1.00 82.56 98 ASP A C 1
ATOM 791 O O . ASP A 1 98 ? 2.851 7.497 -17.460 1.00 82.56 98 ASP A O 1
ATOM 795 N N . LEU A 1 99 ? 3.820 5.495 -17.228 1.00 82.38 99 LEU A N 1
ATOM 796 C CA . LEU A 1 99 ? 2.563 4.757 -17.257 1.00 82.38 99 LEU A CA 1
ATOM 797 C C . LEU A 1 99 ? 1.788 4.956 -15.949 1.00 82.38 99 LEU A C 1
ATOM 799 O O . LEU A 1 99 ? 0.576 5.176 -15.984 1.00 82.38 99 LEU A O 1
ATOM 803 N N . VAL A 1 100 ? 2.481 4.900 -14.808 1.00 83.44 100 VAL A N 1
ATOM 804 C CA . VAL A 1 100 ? 1.890 5.116 -13.481 1.00 83.44 100 VAL A CA 1
ATOM 805 C C . VAL A 1 100 ? 1.364 6.545 -13.353 1.00 83.44 100 VAL A C 1
ATOM 807 O O . VAL A 1 100 ? 0.216 6.732 -12.949 1.00 83.44 100 VAL A O 1
ATOM 810 N N . ARG A 1 101 ? 2.147 7.548 -13.771 1.00 82.12 101 ARG A N 1
ATOM 811 C CA . ARG A 1 101 ? 1.736 8.961 -13.756 1.00 82.12 101 ARG A CA 1
ATOM 812 C C . ARG A 1 101 ? 0.516 9.213 -14.642 1.00 82.12 101 ARG A C 1
ATOM 814 O O . ARG A 1 101 ? -0.451 9.801 -14.168 1.00 82.12 101 ARG A O 1
ATOM 821 N N . ARG A 1 102 ? 0.506 8.701 -15.881 1.00 81.62 102 ARG A N 1
ATOM 822 C CA . ARG A 1 102 ? -0.647 8.829 -16.798 1.00 81.62 102 ARG A CA 1
ATOM 823 C C . ARG A 1 102 ? -1.911 8.166 -16.261 1.00 81.62 102 ARG A C 1
ATOM 825 O O . ARG A 1 102 ? -3.002 8.719 -16.380 1.00 81.62 102 ARG A O 1
ATOM 832 N N . LYS A 1 103 ? -1.786 6.975 -15.666 1.00 76.75 103 LYS A N 1
ATOM 833 C CA . LYS A 1 103 ? -2.937 6.314 -15.040 1.00 76.75 103 LYS A CA 1
ATOM 834 C C . LYS A 1 103 ? -3.478 7.123 -13.867 1.00 76.75 103 LYS A C 1
ATOM 836 O O . LYS A 1 103 ? -4.688 7.202 -13.747 1.00 76.75 103 LYS A O 1
ATOM 841 N N . MET A 1 104 ? -2.617 7.750 -13.064 1.00 73.25 104 MET A N 1
ATOM 842 C CA . MET A 1 104 ? -3.050 8.595 -11.946 1.00 73.25 104 MET A CA 1
ATOM 843 C C . MET A 1 104 ? -3.818 9.842 -12.403 1.00 73.25 104 MET A C 1
ATOM 845 O O . MET A 1 104 ? -4.855 10.149 -11.817 1.00 73.25 104 MET A O 1
ATOM 849 N N . THR A 1 105 ? -3.368 10.528 -13.460 1.00 66.94 105 THR A N 1
ATOM 850 C CA . THR A 1 105 ? -4.029 11.750 -13.964 1.00 66.94 105 THR A CA 1
ATOM 851 C C . THR A 1 105 ? -5.395 11.483 -14.594 1.00 66.94 105 THR A C 1
ATOM 853 O O . THR A 1 105 ? -6.288 12.315 -14.482 1.00 66.94 105 THR A O 1
ATOM 856 N N . ASN A 1 106 ? -5.586 10.317 -15.218 1.00 58.50 106 ASN A N 1
ATOM 857 C CA . ASN A 1 106 ? -6.823 9.990 -15.938 1.00 58.50 106 ASN A CA 1
ATOM 858 C C . ASN A 1 106 ? -7.961 9.473 -15.038 1.00 58.50 106 ASN A C 1
ATOM 860 O O . ASN A 1 106 ? -9.077 9.304 -15.510 1.00 58.50 106 ASN A O 1
ATOM 864 N N . THR A 1 107 ? -7.697 9.216 -13.755 1.00 53.75 107 THR A N 1
ATOM 865 C CA . THR A 1 107 ? -8.706 8.784 -12.763 1.00 53.75 107 THR A CA 1
ATOM 866 C C . THR A 1 107 ? -9.301 9.931 -11.933 1.00 53.75 107 THR A C 1
ATOM 868 O O . THR A 1 107 ? -10.028 9.664 -10.980 1.00 53.75 107 THR A O 1
ATOM 871 N N . MET A 1 108 ? -8.992 11.197 -12.252 1.00 43.31 108 MET A N 1
ATOM 872 C CA . MET A 1 108 ? -9.529 12.386 -11.559 1.00 43.31 108 MET A CA 1
ATOM 873 C C . MET A 1 108 ? -10.742 13.046 -12.253 1.00 43.31 108 MET A C 1
ATOM 875 O O . MET A 1 108 ? -11.152 14.129 -11.838 1.00 43.31 108 MET A O 1
ATOM 879 N N . THR A 1 109 ? -11.327 12.413 -13.272 1.00 33.94 109 THR A N 1
ATOM 880 C CA . THR A 1 109 ? -12.615 12.795 -13.892 1.00 33.94 109 THR A CA 1
ATOM 881 C C . THR A 1 109 ? -13.664 11.742 -13.597 1.00 33.94 109 THR A C 1
ATOM 883 O O . THR A 1 109 ? -14.795 12.125 -13.237 1.00 33.94 109 THR A O 1
#

Mean predicted aligned error: 14.98 Å

pLDDT: mean 72.83, std 17.28, range [33.94, 97.81]

Nearest PDB structures (foldseek):
  7ofy-assembly1_A  TM=4.702E-01  e=1.376E+00  Agrobacterium tumefaciens
  8hpn-assembly1_E  TM=4.834E-01  e=5.672E+00  Mycolicibacterium smegmatis MC2 155
  6hnk-assembly1_A  TM=4.741E-01  e=7.947E+00  Clostridioides difficile 630

Solvent-accessible surface area (backbone atoms only — not comparable to full-atom values): 7554 Å² total; per-residue (Å²): 134,86,81,84,79,80,83,75,79,76,86,76,84,80,55,76,76,67,57,66,76,68,69,67,78,80,70,73,89,73,78,81,88,71,83,75,91,78,71,78,85,68,79,62,47,96,78,83,84,56,75,61,52,84,42,76,46,78,41,82,46,52,75,85,47,52,67,60,55,48,51,39,47,73,49,91,58,59,68,92,49,82,40,54,44,80,46,74,47,69,57,79,58,83,94,46,43,71,58,54,52,52,56,58,66,70,70,77,119

Radius of gyration: 24.61 Å; Cα contacts (8 Å, |Δi|>4): 59; chains: 1; bounding box: 67×42×56 Å